Protein AF-A0A9W6KZ72-F1 (afdb_monomer_lite)

Structure (mmCIF, N/CA/C/O backbone):
data_AF-A0A9W6KZ72-F1
#
_entry.id   AF-A0A9W6KZ72-F1
#
loop_
_atom_site.group_PDB
_atom_site.id
_atom_site.type_symbol
_atom_site.label_atom_id
_atom_site.label_alt_id
_atom_site.label_comp_id
_atom_site.label_asym_id
_atom_site.label_entity_id
_atom_s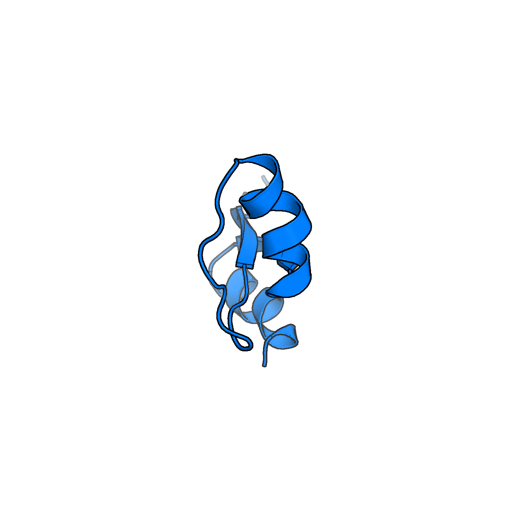ite.label_seq_id
_atom_site.pdbx_PDB_ins_code
_atom_site.Cartn_x
_atom_site.Cartn_y
_atom_site.Cartn_z
_atom_site.occupancy
_atom_site.B_iso_or_equiv
_atom_site.auth_seq_id
_atom_site.auth_comp_id
_atom_site.auth_asym_id
_atom_site.auth_atom_id
_atom_site.pdbx_PDB_model_num
ATOM 1 N N . MET A 1 1 ? 3.045 -10.372 10.266 1.00 88.06 1 MET A N 1
ATOM 2 C CA . MET A 1 1 ? 3.096 -10.766 8.843 1.00 88.06 1 MET A CA 1
ATOM 3 C C . MET A 1 1 ? 2.296 -9.748 8.039 1.00 88.06 1 MET A C 1
ATOM 5 O O . MET A 1 1 ? 1.528 -9.019 8.657 1.00 88.06 1 MET A O 1
ATOM 9 N N . PRO A 1 2 ? 2.490 -9.606 6.714 1.00 90.94 2 PRO A N 1
ATOM 10 C CA . PRO A 1 2 ? 1.759 -8.610 5.921 1.00 90.94 2 PRO A CA 1
ATOM 11 C C . PRO A 1 2 ? 0.233 -8.699 6.080 1.00 90.94 2 PRO A C 1
ATOM 13 O O . PRO A 1 2 ? -0.424 -7.674 6.213 1.00 90.94 2 PRO A O 1
ATOM 16 N N . ASP A 1 3 ? -0.294 -9.914 6.195 1.00 93.38 3 ASP A N 1
ATOM 17 C CA . ASP A 1 3 ? -1.700 -10.249 6.447 1.00 93.38 3 ASP A CA 1
ATOM 18 C C . ASP A 1 3 ? -2.247 -9.763 7.804 1.00 93.38 3 ASP A C 1
ATOM 20 O O . ASP A 1 3 ? -3.454 -9.609 7.957 1.00 93.38 3 ASP A O 1
ATOM 24 N N . GLU A 1 4 ? -1.384 -9.437 8.767 1.00 96.94 4 GLU A N 1
ATOM 25 C CA . GLU A 1 4 ? -1.788 -8.874 10.066 1.00 96.94 4 GLU A CA 1
ATOM 26 C C . GLU A 1 4 ? -1.922 -7.339 10.029 1.00 96.94 4 GLU A C 1
ATOM 28 O O . GLU A 1 4 ? -2.275 -6.719 11.032 1.00 96.94 4 GLU A O 1
ATOM 33 N N . THR A 1 5 ? -1.641 -6.701 8.886 1.00 96.50 5 THR A N 1
ATOM 34 C CA . THR A 1 5 ? -1.608 -5.232 8.780 1.00 96.50 5 THR A CA 1
ATOM 35 C C . THR A 1 5 ? -2.985 -4.602 8.964 1.00 96.50 5 THR A C 1
ATOM 37 O O . THR A 1 5 ? -3.081 -3.594 9.660 1.00 96.50 5 THR A O 1
ATOM 40 N N . SER A 1 6 ? -4.046 -5.210 8.427 1.00 96.81 6 SER A N 1
ATOM 41 C CA . SER A 1 6 ? -5.414 -4.715 8.621 1.00 96.81 6 SER A CA 1
ATOM 42 C C . SER A 1 6 ? -5.781 -4.683 10.101 1.00 96.81 6 SER A C 1
ATOM 44 O O . SER A 1 6 ? -6.237 -3.655 10.588 1.00 96.81 6 SER A O 1
ATOM 46 N N . ALA A 1 7 ? -5.510 -5.771 10.831 1.00 97.44 7 ALA A N 1
ATOM 47 C CA . ALA A 1 7 ? -5.798 -5.846 12.261 1.00 97.44 7 ALA A CA 1
ATOM 48 C C . ALA A 1 7 ? -5.008 -4.790 13.0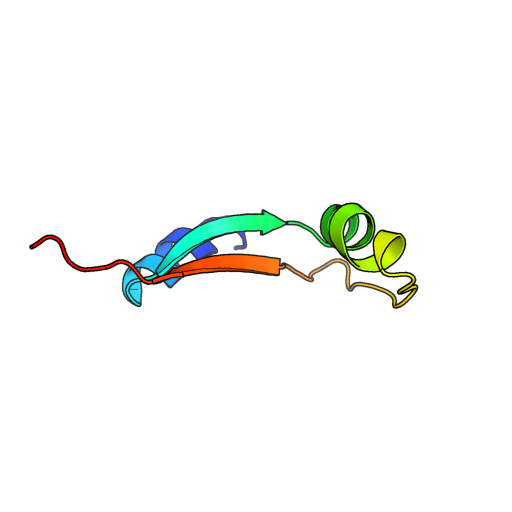49 1.00 97.44 7 ALA A C 1
ATOM 50 O O . ALA A 1 7 ? -5.576 -4.099 13.890 1.00 97.44 7 ALA A O 1
ATOM 51 N N . LEU A 1 8 ? -3.724 -4.609 12.721 1.00 96.88 8 LEU A N 1
ATOM 52 C CA . LEU A 1 8 ? -2.898 -3.565 13.324 1.00 96.88 8 LEU A CA 1
ATOM 53 C C . LEU A 1 8 ? -3.468 -2.164 13.060 1.00 96.88 8 LEU A C 1
ATOM 55 O O . LEU A 1 8 ? -3.500 -1.342 13.967 1.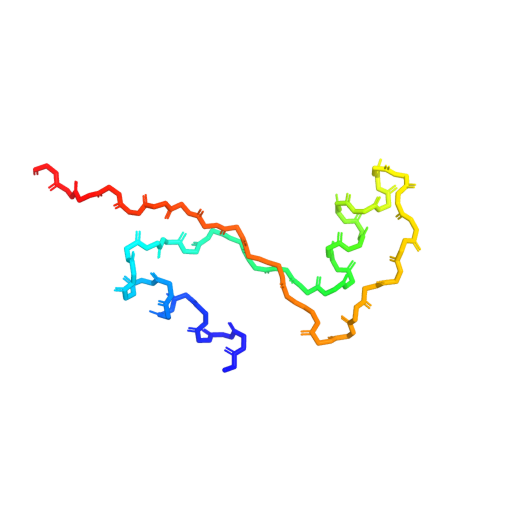00 96.88 8 LEU A O 1
ATOM 59 N N . LEU A 1 9 ? -3.897 -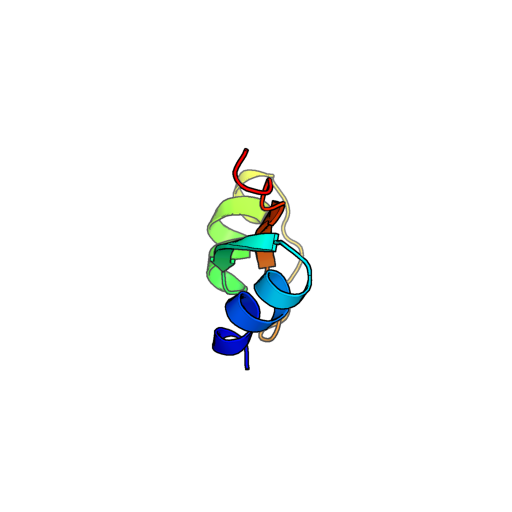1.865 11.832 1.00 97.31 9 LEU A N 1
ATOM 60 C CA . LEU A 1 9 ? -4.458 -0.559 11.473 1.00 97.31 9 LEU A CA 1
ATOM 61 C C . LEU A 1 9 ? -5.790 -0.284 12.182 1.00 97.31 9 LEU A C 1
ATOM 63 O O . LEU A 1 9 ? -6.007 0.840 12.652 1.00 97.31 9 LEU A O 1
ATOM 67 N N . ASP A 1 10 ? -6.632 -1.309 12.315 1.00 97.25 10 ASP A N 1
ATOM 68 C CA . ASP A 1 10 ? -7.932 -1.216 12.978 1.00 97.25 10 ASP A CA 1
ATOM 69 C C . ASP A 1 10 ? -7.784 -0.781 14.449 1.00 97.25 10 ASP A C 1
ATOM 71 O O . ASP A 1 10 ? -8.559 0.053 14.925 1.00 97.25 10 ASP A O 1
ATOM 75 N N . GLU A 1 11 ? -6.737 -1.239 15.151 1.00 97.62 11 GLU A N 1
ATOM 76 C CA . GLU A 1 11 ? -6.418 -0.814 16.529 1.00 97.62 11 GLU A CA 1
ATOM 77 C C . GLU A 1 11 ? -6.205 0.705 16.661 1.00 97.62 11 GLU A C 1
ATOM 79 O O . GLU A 1 11 ? -6.436 1.286 17.725 1.00 97.62 11 GLU A O 1
ATOM 84 N N . TYR A 1 12 ? -5.804 1.368 15.574 1.00 96.50 12 TYR A N 1
ATOM 85 C CA . TYR A 1 12 ? -5.555 2.810 15.525 1.00 96.50 12 TYR A CA 1
ATOM 86 C C . TYR A 1 12 ? -6.661 3.597 14.812 1.00 96.50 12 TYR A C 1
ATOM 88 O O . TYR A 1 12 ? -6.497 4.796 14.552 1.00 96.50 12 TYR A O 1
ATOM 96 N N . GLY A 1 13 ? -7.793 2.959 14.506 1.00 96.88 13 GLY A N 1
ATOM 97 C CA . GLY A 1 13 ? -8.915 3.595 13.820 1.00 96.88 13 GLY A CA 1
ATOM 98 C C . GLY A 1 13 ? -8.620 3.895 12.352 1.00 96.88 13 GLY A C 1
ATOM 99 O O . GLY A 1 13 ? -8.997 4.956 11.844 1.00 96.88 13 GLY A O 1
ATOM 100 N N . TRP A 1 14 ? -7.915 2.989 11.678 1.00 97.81 14 TRP A N 1
ATOM 101 C CA . TRP A 1 14 ? -7.691 3.014 10.237 1.00 97.81 14 TRP A CA 1
ATOM 102 C C . TRP A 1 14 ? -8.211 1.726 9.619 1.00 97.81 14 TRP A C 1
ATOM 104 O O . TRP A 1 14 ? -7.927 0.654 10.125 1.00 97.81 14 TRP A O 1
ATOM 114 N N . ALA A 1 15 ? -8.926 1.837 8.505 1.00 97.44 15 ALA A N 1
ATOM 115 C CA . ALA A 1 15 ? -9.373 0.693 7.726 1.00 97.44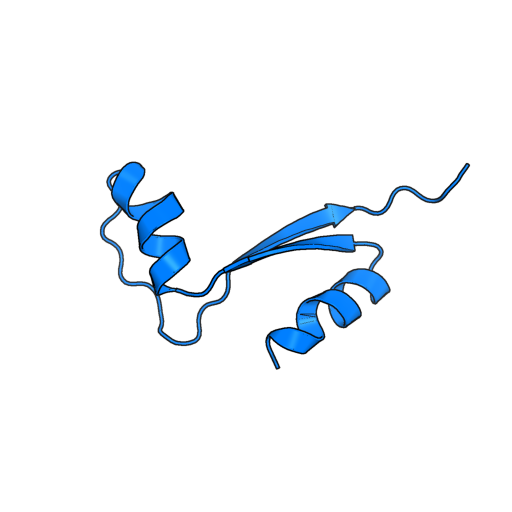 15 ALA A CA 1
ATOM 116 C C . ALA A 1 15 ? -8.481 0.541 6.493 1.00 97.44 15 ALA A C 1
ATOM 118 O O . ALA A 1 15 ? -8.408 1.451 5.657 1.00 97.44 15 ALA A O 1
ATOM 119 N N . GLU A 1 16 ? -7.827 -0.613 6.369 1.00 97.81 16 GLU A N 1
ATOM 120 C CA . GLU A 1 16 ? -7.066 -0.977 5.175 1.00 97.81 16 GLU A CA 1
ATOM 121 C C . GLU A 1 16 ? -7.985 -1.022 3.942 1.00 97.81 16 GLU A C 1
ATOM 123 O O . GLU A 1 16 ? -9.100 -1.550 3.985 1.00 97.81 16 GLU A O 1
ATOM 128 N N . ARG A 1 17 ? -7.529 -0.439 2.829 1.00 97.38 17 ARG A N 1
ATOM 129 C CA . ARG A 1 17 ? -8.239 -0.442 1.538 1.00 97.38 17 ARG A CA 1
ATOM 130 C C . ARG A 1 17 ? -7.497 -1.220 0.474 1.00 97.38 17 ARG A C 1
ATOM 132 O O . ARG A 1 17 ? -8.116 -1.900 -0.338 1.00 97.38 17 ARG A O 1
ATOM 139 N N . GLU A 1 18 ? -6.181 -1.086 0.470 1.00 97.38 18 GLU A N 1
ATOM 140 C CA . GLU A 1 18 ? -5.302 -1.776 -0.456 1.00 97.38 18 GLU A CA 1
ATOM 141 C C . GLU A 1 18 ? -3.955 -2.011 0.221 1.00 97.38 18 GLU A C 1
ATOM 143 O O . GLU A 1 18 ? -3.402 -1.102 0.842 1.00 97.38 18 GLU A O 1
ATOM 148 N N . GLN A 1 19 ? -3.402 -3.203 0.022 1.00 97.38 19 GLN A N 1
ATOM 149 C CA . GLN A 1 19 ? -2.011 -3.510 0.303 1.00 97.38 19 GLN A CA 1
ATOM 150 C C . GLN A 1 19 ? -1.392 -4.172 -0.924 1.00 97.38 19 GLN A C 1
ATOM 152 O O . GLN A 1 19 ? -1.878 -5.198 -1.397 1.00 97.38 19 GLN A O 1
ATOM 157 N N . VAL A 1 20 ? -0.296 -3.601 -1.424 1.00 97.19 20 VAL A N 1
ATOM 158 C CA . VAL A 1 20 ? 0.423 -4.131 -2.589 1.00 97.19 20 VAL A CA 1
ATOM 159 C C . VAL A 1 20 ? 1.843 -4.556 -2.240 1.00 97.19 20 VAL A C 1
ATOM 161 O O . VAL A 1 20 ? 2.533 -3.968 -1.397 1.00 97.19 20 VAL A O 1
ATOM 164 N N . GLY A 1 21 ? 2.285 -5.608 -2.928 1.00 96.38 21 GLY A N 1
ATOM 165 C CA . GLY A 1 21 ? 3.675 -6.044 -2.937 1.00 96.38 21 GLY A CA 1
ATOM 166 C C . GLY A 1 21 ? 4.563 -5.155 -3.819 1.00 96.38 21 GLY A C 1
ATOM 167 O O . GLY A 1 21 ? 4.072 -4.300 -4.555 1.00 96.38 21 GLY A O 1
ATOM 168 N N . PRO A 1 22 ? 5.886 -5.379 -3.807 1.00 96.00 22 PRO A N 1
ATOM 169 C CA . PRO A 1 22 ? 6.850 -4.499 -4.461 1.00 96.00 22 PRO A CA 1
ATOM 170 C C . PRO A 1 22 ? 6.735 -4.501 -5.988 1.00 96.00 22 PRO A C 1
ATOM 172 O O . PRO A 1 22 ? 6.861 -3.449 -6.611 1.00 96.00 22 PRO A O 1
ATOM 175 N N . ALA A 1 23 ? 6.471 -5.664 -6.595 1.00 95.44 23 ALA A N 1
ATOM 176 C CA . ALA A 1 23 ? 6.300 -5.780 -8.042 1.00 95.44 23 ALA A CA 1
ATOM 177 C C . ALA A 1 23 ? 5.073 -4.989 -8.512 1.00 95.44 23 ALA A C 1
ATOM 179 O O . ALA A 1 23 ? 5.185 -4.127 -9.380 1.00 95.44 23 ALA A O 1
ATOM 180 N N . GLU A 1 24 ? 3.935 -5.219 -7.855 1.00 96.94 24 GLU A N 1
ATOM 181 C CA . GLU A 1 24 ? 2.686 -4.530 -8.159 1.00 96.94 24 GLU A CA 1
ATOM 182 C C . GLU A 1 24 ? 2.786 -3.019 -7.903 1.00 96.94 24 GLU A C 1
ATOM 184 O O . GLU A 1 24 ? 2.326 -2.230 -8.726 1.00 96.94 24 GLU A O 1
ATOM 189 N N . TYR A 1 25 ? 3.450 -2.597 -6.821 1.00 96.50 25 TYR A N 1
ATOM 190 C CA . TYR A 1 25 ? 3.677 -1.177 -6.558 1.00 96.50 25 TYR A CA 1
ATOM 191 C C . TYR A 1 25 ? 4.514 -0.508 -7.655 1.00 96.50 25 TYR A C 1
ATOM 193 O O . TYR A 1 25 ? 4.170 0.575 -8.139 1.00 96.50 25 TYR A O 1
ATOM 201 N N . ALA A 1 26 ? 5.594 -1.165 -8.087 1.00 95.94 26 ALA A N 1
ATOM 202 C CA . ALA A 1 26 ? 6.434 -0.661 -9.163 1.00 95.94 26 ALA A CA 1
ATOM 203 C C . ALA A 1 26 ? 5.652 -0.534 -10.481 1.00 95.94 26 ALA A C 1
ATOM 205 O O . ALA A 1 26 ? 5.755 0.495 -11.151 1.00 95.94 26 ALA A O 1
ATOM 206 N N . ASP A 1 27 ? 4.845 -1.541 -10.825 1.00 96.56 27 ASP A N 1
ATOM 207 C CA . ASP A 1 27 ? 4.041 -1.561 -12.051 1.00 96.56 27 ASP A CA 1
ATOM 208 C C . ASP A 1 27 ? 2.920 -0.522 -12.053 1.00 96.56 27 ASP A C 1
ATOM 210 O O . ASP A 1 27 ? 2.721 0.161 -13.057 1.00 96.56 27 ASP A O 1
ATOM 214 N N . ARG A 1 28 ? 2.191 -0.380 -10.942 1.00 96.50 28 ARG A N 1
ATOM 215 C CA . ARG A 1 28 ? 1.004 0.484 -10.876 1.00 96.50 28 ARG A CA 1
ATOM 216 C C . ARG A 1 28 ? 1.332 1.945 -10.593 1.00 96.50 28 ARG A C 1
ATOM 218 O O . ARG A 1 28 ? 0.623 2.818 -11.087 1.00 96.50 28 ARG A O 1
ATOM 225 N N . TYR A 1 29 ? 2.379 2.221 -9.814 1.00 95.38 29 TYR A N 1
ATOM 226 C CA . TYR A 1 29 ? 2.605 3.561 -9.261 1.00 95.38 29 TYR A CA 1
ATOM 227 C C . TYR A 1 29 ? 3.953 4.183 -9.629 1.00 95.38 29 TYR A C 1
ATOM 229 O O . TYR A 1 29 ? 4.023 5.399 -9.809 1.00 95.38 29 TYR A O 1
ATOM 237 N N . LEU A 1 30 ? 5.028 3.397 -9.762 1.00 95.81 30 LEU A N 1
ATOM 238 C CA . LEU A 1 30 ? 6.356 3.956 -10.053 1.00 95.81 30 LEU A CA 1
ATOM 239 C C . LEU A 1 30 ? 6.607 4.119 -11.552 1.00 95.81 30 LEU A C 1
ATOM 241 O O . LEU A 1 30 ? 6.839 5.240 -12.011 1.00 95.81 30 LEU A O 1
ATOM 245 N N . ARG A 1 31 ? 6.518 3.028 -12.323 1.00 96.12 31 ARG A N 1
ATOM 246 C CA . ARG A 1 31 ? 6.809 3.037 -13.765 1.00 96.12 31 ARG A CA 1
ATOM 247 C C . ARG A 1 31 ? 5.914 4.016 -14.537 1.00 96.12 31 ARG A C 1
ATOM 249 O O . ARG A 1 31 ? 6.465 4.793 -15.317 1.00 96.12 31 ARG A O 1
ATOM 256 N N . PRO A 1 32 ? 4.586 4.090 -14.297 1.00 97.56 32 PRO A N 1
ATOM 257 C CA . PRO A 1 32 ? 3.731 5.059 -14.989 1.00 97.56 32 PRO A CA 1
ATOM 258 C C . PRO A 1 32 ? 4.069 6.518 -14.656 1.00 97.56 32 PRO A C 1
ATOM 260 O O . PRO A 1 32 ? 3.820 7.407 -15.464 1.00 97.56 32 PRO A O 1
ATOM 263 N N . ALA A 1 33 ? 4.670 6.769 -13.489 1.00 97.12 33 ALA A N 1
ATOM 264 C CA . ALA A 1 33 ? 5.142 8.087 -13.070 1.00 97.12 33 ALA A CA 1
ATOM 265 C C . ALA A 1 33 ? 6.579 8.401 -13.543 1.00 97.12 33 ALA A C 1
ATOM 267 O O . ALA A 1 33 ? 7.153 9.403 -13.116 1.00 97.12 33 ALA A O 1
ATOM 268 N N . GLY A 1 34 ? 7.185 7.545 -14.378 1.00 97.50 34 GLY A N 1
ATOM 269 C CA . GLY A 1 34 ? 8.562 7.701 -14.856 1.00 97.50 34 GLY A CA 1
ATOM 270 C C . GLY A 1 34 ? 9.628 7.464 -13.780 1.00 97.50 34 GLY A C 1
ATOM 271 O O . GLY A 1 34 ? 10.744 7.963 -13.906 1.00 97.50 34 GLY A O 1
ATOM 272 N N . ARG A 1 35 ? 9.295 6.747 -12.697 1.00 96.56 35 ARG A N 1
ATOM 273 C CA . ARG A 1 35 ? 10.235 6.409 -11.619 1.00 96.56 35 ARG A CA 1
ATOM 274 C C . ARG A 1 35 ? 10.789 5.002 -11.823 1.00 96.56 35 ARG A C 1
ATOM 276 O O . ARG A 1 35 ? 10.031 4.038 -11.855 1.00 96.56 35 ARG A O 1
ATOM 283 N N . GLU A 1 36 ? 12.114 4.894 -11.880 1.00 92.00 36 GLU A N 1
ATOM 284 C CA . GLU A 1 36 ? 12.837 3.627 -12.093 1.00 92.00 36 GLU A CA 1
ATOM 285 C C . GLU A 1 36 ? 13.581 3.126 -10.842 1.00 92.00 36 GLU A C 1
ATOM 287 O O . GLU A 1 36 ? 14.410 2.221 -10.913 1.00 92.00 36 GLU A O 1
ATOM 292 N N . THR A 1 37 ? 13.304 3.711 -9.675 1.00 92.19 37 THR A N 1
ATOM 293 C CA . THR A 1 37 ? 13.937 3.311 -8.414 1.00 92.19 37 THR A CA 1
ATOM 294 C C . THR A 1 37 ? 13.604 1.861 -8.062 1.00 92.19 37 THR A C 1
ATOM 296 O O . THR A 1 37 ? 12.456 1.429 -8.173 1.00 92.19 37 THR A O 1
ATOM 299 N N . ALA A 1 38 ? 14.607 1.117 -7.592 1.00 91.25 38 ALA A N 1
ATOM 300 C CA . ALA A 1 38 ? 14.413 -0.237 -7.095 1.00 91.25 38 ALA A CA 1
ATOM 301 C C . ALA A 1 38 ? 13.515 -0.250 -5.847 1.00 91.25 38 ALA A C 1
ATOM 303 O O . ALA A 1 38 ? 13.690 0.564 -4.941 1.00 91.25 38 ALA A O 1
ATOM 304 N N . VAL A 1 39 ? 12.592 -1.210 -5.799 1.00 95.00 39 VAL A N 1
ATOM 305 C CA . VAL A 1 39 ? 11.731 -1.487 -4.643 1.00 95.00 39 VAL A CA 1
ATOM 306 C C . VAL A 1 39 ? 12.276 -2.719 -3.931 1.00 95.00 39 VAL A C 1
ATOM 308 O O . VAL A 1 39 ? 12.636 -3.704 -4.585 1.00 95.00 39 VAL A O 1
ATOM 311 N N . SER A 1 40 ? 12.363 -2.680 -2.603 1.00 95.19 40 SER A N 1
ATOM 312 C CA . SER A 1 40 ? 12.883 -3.818 -1.842 1.00 95.19 40 SER A CA 1
ATOM 313 C C . SER A 1 40 ? 11.926 -5.023 -1.922 1.00 95.19 40 SER A C 1
ATOM 315 O O . SER A 1 40 ? 10.711 -4.835 -1.853 1.00 95.19 40 SER A O 1
ATOM 317 N N . PRO A 1 41 ? 12.411 -6.281 -1.994 1.00 94.12 41 PRO A N 1
ATOM 318 C CA . PRO A 1 41 ? 11.540 -7.464 -2.037 1.00 94.12 41 PRO A CA 1
ATOM 319 C C . PRO A 1 41 ? 10.596 -7.603 -0.830 1.00 94.12 41 PRO A C 1
ATOM 321 O O . PRO A 1 41 ? 9.531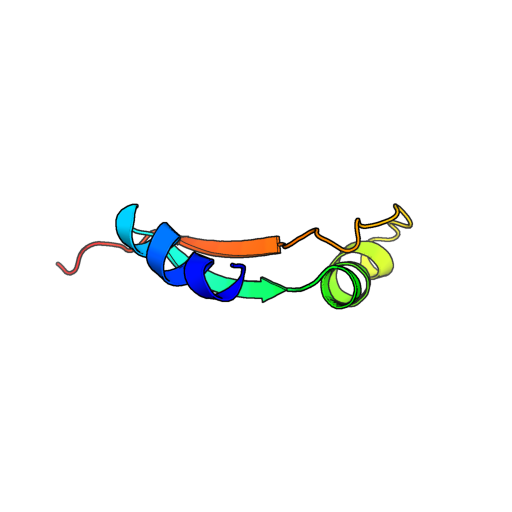 -8.217 -0.933 1.00 94.12 41 PRO A O 1
ATOM 324 N N . ILE A 1 42 ? 10.986 -7.036 0.316 1.00 93.50 42 ILE A N 1
ATOM 325 C CA . ILE A 1 42 ? 10.196 -7.060 1.555 1.00 93.50 42 ILE A CA 1
ATOM 326 C C . ILE A 1 42 ? 9.303 -5.825 1.727 1.00 93.50 42 ILE A C 1
ATOM 328 O O . ILE A 1 42 ? 8.558 -5.748 2.698 1.00 93.50 42 ILE A O 1
ATOM 332 N N . GLU A 1 43 ? 9.369 -4.859 0.811 1.00 94.69 43 GLU A N 1
ATOM 333 C CA . GLU A 1 43 ? 8.590 -3.626 0.900 1.00 94.69 43 GLU A CA 1
ATOM 334 C C . GLU A 1 43 ? 7.095 -3.903 0.710 1.00 94.69 43 GLU A C 1
ATOM 336 O O . GLU A 1 43 ? 6.687 -4.787 -0.058 1.00 94.69 43 GLU A O 1
ATOM 341 N N . ARG A 1 44 ? 6.270 -3.160 1.445 1.00 94.62 44 ARG A N 1
ATOM 342 C CA . ARG A 1 44 ? 4.810 -3.216 1.382 1.00 94.62 44 ARG A CA 1
ATOM 343 C C . ARG A 1 44 ? 4.266 -1.801 1.424 1.00 94.62 44 ARG A C 1
ATOM 345 O O . ARG A 1 44 ? 4.748 -0.979 2.199 1.00 94.62 44 ARG A O 1
ATOM 352 N N . PHE A 1 45 ? 3.255 -1.547 0.604 1.00 96.06 45 PHE A N 1
ATOM 353 C CA . PHE A 1 45 ? 2.592 -0.251 0.520 1.00 96.06 45 PHE A CA 1
ATOM 354 C C . PHE A 1 45 ? 1.128 -0.442 0.842 1.00 96.06 45 PHE A C 1
ATOM 356 O O . PHE A 1 45 ? 0.491 -1.328 0.275 1.00 96.06 45 PHE A O 1
ATOM 363 N N . VAL A 1 46 ? 0.624 0.373 1.762 1.00 97.50 46 VAL A N 1
ATOM 364 C CA . VAL A 1 46 ? -0.742 0.273 2.260 1.00 97.50 46 VAL A CA 1
ATOM 365 C C . VAL A 1 46 ? -1.437 1.610 2.079 1.00 97.50 46 VAL A C 1
ATOM 367 O O . VAL A 1 46 ? -0.929 2.643 2.518 1.00 97.50 46 VAL A O 1
ATOM 370 N N . TYR A 1 47 ? -2.601 1.577 1.441 1.00 97.38 47 TYR A N 1
ATOM 371 C CA . TYR A 1 47 ? -3.559 2.671 1.447 1.00 97.38 47 TYR A CA 1
ATOM 372 C C . TYR A 1 47 ? -4.664 2.341 2.452 1.00 97.38 47 TYR A C 1
ATOM 374 O O . TYR A 1 47 ? -5.247 1.255 2.421 1.00 97.38 47 TYR A O 1
ATOM 382 N N . ALA A 1 48 ? -4.938 3.280 3.353 1.00 98.00 48 ALA A N 1
ATOM 383 C CA . ALA A 1 48 ? -5.935 3.139 4.401 1.00 98.00 48 ALA A CA 1
ATOM 384 C C . ALA A 1 48 ? -6.659 4.467 4.626 1.00 98.00 48 ALA A C 1
ATOM 386 O O . ALA A 1 48 ? -6.062 5.541 4.512 1.00 98.00 48 ALA A O 1
ATOM 387 N N . ASP A 1 49 ? -7.931 4.380 5.002 1.00 98.00 49 ASP A N 1
ATOM 388 C CA . ASP A 1 49 ? -8.731 5.534 5.406 1.00 98.00 49 ASP A CA 1
ATOM 389 C C . ASP A 1 49 ? -8.916 5.534 6.917 1.00 98.00 49 ASP A C 1
ATOM 391 O O . ASP A 1 49 ? -9.062 4.481 7.538 1.00 98.00 49 ASP A O 1
ATOM 395 N N . ARG A 1 50 ? -8.986 6.719 7.524 1.00 97.12 50 ARG A N 1
ATOM 396 C CA . ARG A 1 50 ? -9.335 6.821 8.940 1.00 97.12 50 ARG A CA 1
ATOM 397 C C . ARG A 1 50 ? -10.796 6.425 9.125 1.00 97.12 50 ARG A C 1
ATOM 399 O O . ARG A 1 50 ? -11.679 6.972 8.460 1.00 97.12 50 ARG A O 1
ATOM 406 N N . THR A 1 51 ? -11.071 5.507 10.043 1.00 92.31 51 THR A N 1
ATOM 407 C CA . THR A 1 51 ? -12.443 5.139 10.382 1.00 92.31 51 THR A CA 1
ATOM 408 C C . THR A 1 51 ? -13.105 6.339 11.043 1.00 92.31 51 THR A C 1
ATOM 410 O O . THR A 1 51 ? -12.691 6.779 12.118 1.00 92.31 51 THR A O 1
ATOM 413 N N . THR A 1 52 ? -14.124 6.898 10.395 1.00 81.94 52 THR A N 1
ATOM 414 C CA . THR A 1 52 ? -15.001 7.857 11.069 1.00 81.94 52 THR A CA 1
ATOM 415 C C . THR A 1 52 ? -15.870 7.052 12.034 1.00 81.94 52 THR A C 1
ATOM 417 O O . THR A 1 52 ? -16.464 6.065 11.592 1.00 81.94 52 THR A O 1
ATOM 420 N N . PRO A 1 53 ? -15.934 7.399 13.331 1.00 66.50 53 PRO A N 1
ATOM 421 C CA . PRO A 1 53 ? -16.845 6.717 14.239 1.00 66.50 53 PRO A CA 1
ATOM 422 C C . PRO A 1 53 ? -18.281 6.857 13.722 1.00 66.50 53 PRO A C 1
ATOM 424 O O . PRO A 1 53 ? -18.655 7.911 13.203 1.00 66.50 53 PRO A O 1
ATOM 427 N N . ALA A 1 54 ? -19.067 5.783 13.828 1.00 63.72 54 ALA A N 1
ATOM 428 C CA . ALA A 1 54 ? -20.488 5.837 13.505 1.00 63.72 54 ALA A CA 1
ATOM 429 C C . ALA A 1 54 ? -21.163 6.913 14.375 1.00 63.72 54 ALA A C 1
ATOM 431 O O . ALA A 1 54 ? -20.879 6.993 15.572 1.00 63.72 54 ALA A O 1
ATOM 432 N N . ALA A 1 55 ? -21.979 7.759 13.739 1.00 52.91 55 ALA A N 1
ATOM 433 C CA . ALA A 1 55 ? -22.736 8.824 14.396 1.00 52.91 55 ALA A CA 1
ATOM 434 C C . ALA A 1 55 ? -23.758 8.280 15.404 1.00 52.91 55 ALA A C 1
ATOM 436 O O . ALA A 1 55 ? -24.294 7.174 15.158 1.00 52.91 55 ALA A O 1
#

Organism: NCBI:txid53360

Radius of gyration: 13.69 Å; chains: 1; bounding box: 37×20×32 Å

Sequence (55 aa):
MPDETSALLDEYGWAEREQVGPAEYADRYLRPAGRETAVSPIERFVYADRTTPAA

Foldseek 3Di:
DQVCVQVVQVVVQKGWDDKDFQVVCCVPPAVVVVHPDHDDRPDMDTDIDGHDPDD

pLDDT: mean 93.73, std 8.43, range [52.91, 98.0]

Secondary structure (DSSP, 8-state):
-GGGHHHHHHTTTEEEEEEE-HHHHIIIIIGGGT--PPPPTT--EEEEEE-PPP-